Protein AF-A0A968MNQ8-F1 (afdb_monomer_lite)

Foldseek 3Di:
DPQPQLDDPDDDDDDDPVFAEDQLPDCCCPPPHPDQGAHNLLVVLLVVLVVLPHAQDDCDPPRVLASVHPDDDRSDDSNNDGDPVSVVVSCVQPPPPDGRDRPDDPDPDDPPDDDDDPDPPPPPPPPPVVVVVVVVVVVVVVVVVVVD

Secondary structure (DSSP, 8-state):
--TTT-----------TTS-EE-S-SSTT-TTSS--PEEHHHHHHHHHHHHTT-----SSTTGGGSTT-S---TT--GGGS--HHHHHHHHHHS-TTSPPPP-PPP----SSS----------TTSSHHHHHHHHHHHHHHHHHHS--

pLDDT: mean 78.47, std 16.82, range [42.12, 98.0]

Radius of gyration: 27.6 Å; chains: 1; bounding box: 66×57×66 Å

Structure (mmCIF, N/CA/C/O backbone):
data_AF-A0A968MNQ8-F1
#
_entry.id   AF-A0A968MNQ8-F1
#
loop_
_atom_site.group_PDB
_atom_site.id
_atom_site.type_symbol
_atom_site.label_atom_id
_atom_site.label_alt_id
_atom_site.label_comp_id
_atom_site.label_asym_id
_atom_site.label_entity_id
_atom_site.label_seq_id
_atom_site.pdbx_PDB_ins_code
_atom_site.Cartn_x
_atom_site.Cartn_y
_atom_site.Cartn_z
_atom_site.occupancy
_atom_site.B_iso_or_equiv
_atom_site.auth_seq_id
_atom_site.auth_comp_id
_atom_site.auth_asym_id
_atom_site.auth_atom_id
_atom_site.pdbx_PDB_model_num
ATOM 1 N N . MET A 1 1 ? -16.666 -8.338 8.287 1.00 71.88 1 MET A N 1
ATOM 2 C CA . MET A 1 1 ? -16.373 -7.967 9.684 1.00 71.88 1 MET A CA 1
ATOM 3 C C . MET A 1 1 ? -17.625 -8.160 10.519 1.00 71.88 1 MET A C 1
ATOM 5 O O . MET A 1 1 ? -18.678 -7.646 10.142 1.00 71.88 1 MET A O 1
ATOM 9 N N . ASP A 1 2 ? -17.529 -8.934 11.596 1.00 74.94 2 ASP A N 1
ATOM 10 C CA . ASP A 1 2 ? -18.585 -9.023 12.601 1.00 74.94 2 ASP A CA 1
ATOM 11 C C . ASP A 1 2 ? -18.737 -7.660 13.291 1.00 74.94 2 ASP A C 1
ATOM 13 O O . ASP A 1 2 ? -17.761 -7.039 13.714 1.00 74.94 2 ASP A O 1
ATOM 17 N N . ARG A 1 3 ? -19.971 -7.160 13.361 1.00 72.88 3 ARG A N 1
ATOM 18 C CA . ARG A 1 3 ? -20.254 -5.803 13.851 1.00 72.88 3 ARG A CA 1
ATOM 19 C C . ARG A 1 3 ? -20.216 -5.675 15.371 1.00 72.88 3 ARG A C 1
ATOM 21 O O . ARG A 1 3 ? -20.227 -4.553 15.856 1.00 72.88 3 ARG A O 1
ATOM 28 N N . ASN A 1 4 ? -20.213 -6.781 16.104 1.00 74.69 4 ASN A N 1
ATOM 29 C CA . ASN A 1 4 ? -20.210 -6.806 17.561 1.00 74.69 4 ASN A CA 1
ATOM 30 C C . ASN A 1 4 ? -18.808 -7.084 18.109 1.00 74.69 4 ASN A C 1
ATOM 32 O O . ASN A 1 4 ? -18.442 -6.528 19.140 1.00 74.69 4 ASN A O 1
ATOM 36 N N . THR A 1 5 ? -18.029 -7.927 17.427 1.00 76.19 5 THR A N 1
ATOM 37 C CA . THR A 1 5 ? -16.689 -8.346 17.870 1.00 76.19 5 THR A CA 1
ATOM 38 C C . THR A 1 5 ? -15.558 -7.668 17.105 1.00 76.19 5 THR A C 1
ATOM 40 O O . THR A 1 5 ? -14.429 -7.648 17.582 1.00 76.19 5 THR A O 1
ATOM 43 N N . GLY A 1 6 ? -15.836 -7.118 15.920 1.00 76.56 6 GLY A N 1
ATOM 44 C CA . GLY A 1 6 ? -14.807 -6.598 15.024 1.00 76.56 6 GLY A CA 1
ATOM 45 C C . GLY A 1 6 ? -13.992 -7.683 14.310 1.00 76.56 6 GLY A C 1
ATOM 46 O O . GLY A 1 6 ? -13.010 -7.369 13.644 1.00 76.56 6 GLY A O 1
ATOM 47 N N . GLU A 1 7 ? -14.397 -8.951 14.405 1.00 81.12 7 GLU A N 1
ATOM 48 C CA . GLU A 1 7 ? -13.687 -10.071 13.788 1.00 81.12 7 GLU A CA 1
ATOM 49 C C . GLU A 1 7 ? -13.802 -10.052 12.252 1.00 81.12 7 GLU A C 1
ATOM 51 O O . GLU A 1 7 ? -14.891 -9.902 11.681 1.00 81.12 7 GLU A O 1
ATOM 56 N N . MET A 1 8 ? -12.676 -10.232 11.556 1.00 79.75 8 MET A N 1
ATOM 57 C CA . MET A 1 8 ? -12.631 -10.433 10.105 1.00 79.75 8 MET A CA 1
ATOM 58 C C . MET A 1 8 ? -12.522 -11.927 9.786 1.00 79.75 8 MET A C 1
ATOM 60 O O . MET A 1 8 ? -11.459 -12.518 9.919 1.00 79.75 8 MET A O 1
ATOM 64 N N . LEU A 1 9 ? -13.629 -12.527 9.340 1.00 85.69 9 LEU A N 1
ATOM 65 C CA . LEU A 1 9 ? -13.695 -13.957 8.995 1.00 85.69 9 LEU A CA 1
ATOM 66 C C . LEU A 1 9 ? -12.996 -14.302 7.668 1.00 85.69 9 LEU A C 1
ATOM 68 O O . LEU A 1 9 ? -12.665 -15.460 7.429 1.00 85.69 9 LEU A O 1
ATOM 72 N N . GLY A 1 10 ? -12.805 -13.314 6.795 1.00 87.69 10 GLY A N 1
ATOM 73 C CA . GLY A 1 10 ? -12.166 -13.478 5.494 1.00 87.69 10 GLY A CA 1
ATOM 74 C C . GLY A 1 10 ? -12.294 -12.226 4.629 1.00 87.69 10 GLY A C 1
ATOM 75 O O . GLY A 1 10 ? -13.188 -11.402 4.844 1.00 87.69 10 GLY A O 1
ATOM 76 N N . ALA A 1 11 ? -11.387 -12.109 3.665 1.00 89.94 11 ALA A N 1
ATOM 77 C CA . ALA A 1 11 ? -11.392 -11.118 2.600 1.00 89.94 11 ALA A CA 1
ATOM 78 C C . ALA A 1 11 ? -10.732 -11.735 1.360 1.00 89.94 11 ALA A C 1
ATOM 80 O O . ALA A 1 11 ? -9.791 -12.520 1.489 1.00 89.94 11 ALA A O 1
ATOM 81 N N . ASP A 1 12 ? -11.225 -11.371 0.180 1.00 93.88 12 ASP A N 1
ATOM 82 C CA . ASP A 1 12 ? -10.674 -11.823 -1.094 1.00 93.88 12 ASP A CA 1
ATOM 83 C C . ASP A 1 12 ? -9.844 -10.700 -1.721 1.00 93.88 12 ASP A C 1
ATOM 85 O O . ASP A 1 12 ? -10.259 -9.541 -1.721 1.00 93.88 12 ASP A O 1
ATOM 89 N N . ILE A 1 13 ? -8.695 -11.054 -2.300 1.00 94.38 13 ILE A N 1
ATOM 90 C CA . ILE A 1 13 ? -7.885 -10.153 -3.127 1.00 94.38 13 ILE A CA 1
ATOM 91 C C . ILE A 1 13 ? -7.881 -10.707 -4.549 1.00 94.38 13 ILE A C 1
ATOM 93 O O . ILE A 1 13 ? -7.506 -11.858 -4.780 1.00 94.38 13 ILE A O 1
ATOM 97 N N . LEU A 1 14 ? -8.307 -9.883 -5.506 1.00 93.88 14 LEU A N 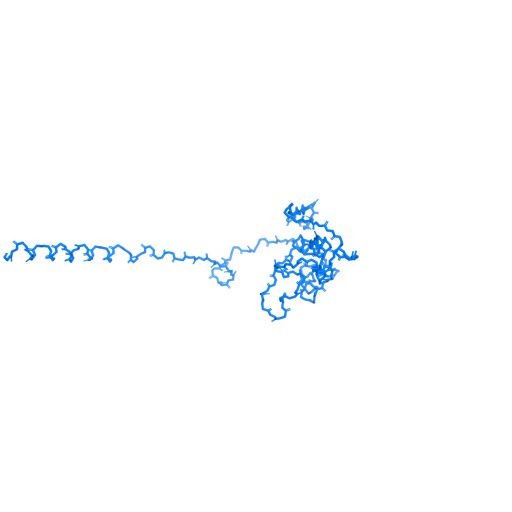1
ATOM 98 C CA . LEU A 1 14 ? -8.369 -10.241 -6.920 1.00 93.88 14 LEU A CA 1
ATOM 99 C C . LEU A 1 14 ? -7.294 -9.485 -7.694 1.00 93.88 14 LEU A C 1
ATOM 101 O O . LEU A 1 14 ? -7.308 -8.260 -7.770 1.00 93.88 14 LEU A O 1
ATOM 105 N N . LEU A 1 15 ? -6.387 -10.232 -8.318 1.00 92.31 15 LEU A N 1
ATOM 106 C CA . LEU A 1 15 ? -5.380 -9.676 -9.213 1.00 92.31 15 LEU A CA 1
ATOM 107 C C . LEU A 1 15 ? -5.915 -9.653 -10.643 1.00 92.31 15 LEU A C 1
ATOM 109 O O . LEU A 1 15 ? -6.359 -10.670 -11.173 1.00 92.31 15 LEU A O 1
ATOM 113 N N . HIS A 1 16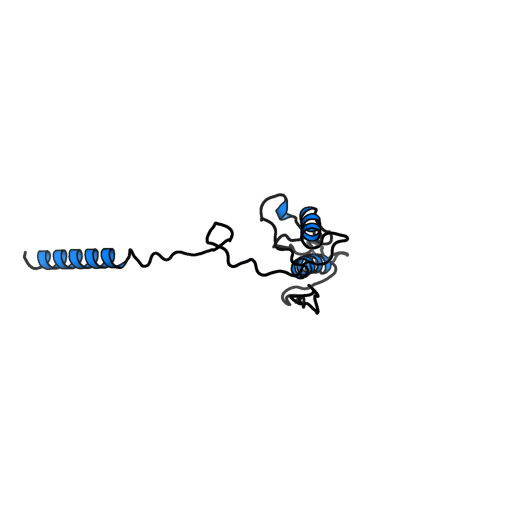 ? -5.857 -8.485 -11.273 1.00 90.38 16 HIS A N 1
ATOM 114 C CA . HIS A 1 16 ? -6.448 -8.271 -12.588 1.00 90.38 16 HIS A CA 1
ATOM 115 C C . HIS A 1 16 ? -5.634 -8.942 -13.710 1.00 90.38 16 HIS A C 1
ATOM 117 O O . HIS A 1 16 ? -4.463 -8.618 -13.919 1.00 90.38 16 HIS A O 1
ATOM 123 N N . GLU A 1 17 ? -6.264 -9.806 -14.513 1.00 90.62 17 GLU A N 1
ATOM 124 C CA . GLU A 1 17 ? -5.591 -10.690 -15.479 1.00 90.62 17 GLU A CA 1
ATOM 125 C C . GLU A 1 17 ? -4.912 -9.971 -16.656 1.00 90.62 17 GLU A C 1
ATOM 127 O O . GLU A 1 17 ? -4.111 -10.560 -17.381 1.00 90.62 17 GLU A O 1
ATOM 132 N N . ARG A 1 18 ? -5.184 -8.674 -16.848 1.00 89.56 18 ARG A N 1
ATOM 133 C CA . ARG A 1 18 ? -4.488 -7.841 -17.852 1.00 89.56 18 ARG A CA 1
ATOM 134 C C . ARG A 1 18 ? -3.007 -7.623 -17.526 1.00 89.56 18 ARG A C 1
ATOM 136 O O . ARG A 1 18 ? -2.266 -7.144 -18.386 1.00 89.56 18 ARG A O 1
ATOM 143 N N . PHE A 1 19 ? -2.580 -7.889 -16.296 1.00 87.69 19 PHE A N 1
ATOM 144 C CA . PHE A 1 19 ? -1.203 -7.682 -15.867 1.00 87.69 19 PHE A CA 1
ATOM 145 C C . PHE A 1 19 ? -0.494 -9.015 -15.639 1.00 87.69 19 PHE A C 1
ATOM 147 O O . PHE A 1 19 ? -1.049 -9.960 -15.089 1.00 87.69 19 PHE A O 1
ATOM 154 N N . THR A 1 20 ? 0.772 -9.070 -16.043 1.00 89.25 20 THR A N 1
ATOM 155 C CA . THR A 1 20 ? 1.685 -10.132 -15.625 1.00 89.25 20 THR A CA 1
ATOM 156 C C . THR A 1 20 ? 2.304 -9.714 -14.300 1.00 89.25 20 THR A C 1
ATOM 158 O O . THR A 1 20 ? 3.040 -8.725 -14.263 1.00 89.25 20 THR A O 1
ATOM 161 N N . PHE A 1 21 ? 2.002 -10.456 -13.237 1.00 90.25 21 PHE A N 1
ATOM 162 C CA . PHE A 1 21 ? 2.561 -10.234 -11.908 1.00 90.25 21 PHE A CA 1
ATOM 163 C C . PHE A 1 21 ? 3.776 -11.122 -11.698 1.00 90.25 21 PHE A C 1
ATOM 165 O O . PHE A 1 21 ? 3.685 -12.341 -11.830 1.00 90.25 21 PHE A O 1
ATOM 172 N N . LEU A 1 22 ? 4.907 -10.506 -11.380 1.00 89.94 22 LEU A N 1
ATOM 173 C CA . LEU A 1 22 ? 6.152 -11.188 -11.043 1.00 89.94 22 LEU A CA 1
ATOM 174 C C . LEU A 1 22 ? 6.837 -10.417 -9.921 1.00 89.94 22 LEU A C 1
ATOM 176 O O . LEU A 1 22 ? 6.478 -9.279 -9.626 1.00 89.94 22 LEU A O 1
ATOM 180 N N . ASP A 1 23 ? 7.840 -11.035 -9.314 1.00 88.69 23 ASP A N 1
ATOM 181 C CA . ASP A 1 23 ? 8.811 -10.284 -8.536 1.00 88.69 23 ASP A CA 1
ATOM 182 C C . ASP A 1 23 ? 9.641 -9.425 -9.507 1.00 88.69 23 ASP A C 1
ATOM 184 O O . ASP A 1 23 ? 10.342 -9.953 -10.372 1.00 88.69 23 ASP A O 1
ATOM 188 N N . ALA A 1 24 ? 9.508 -8.101 -9.426 1.00 75.69 24 ALA A N 1
ATOM 189 C CA . ALA A 1 24 ? 10.142 -7.163 -10.351 1.00 75.69 24 ALA A CA 1
ATOM 190 C C . ALA A 1 24 ? 11.663 -7.002 -10.138 1.00 75.69 24 ALA A C 1
ATOM 192 O O . ALA A 1 24 ? 12.299 -6.220 -10.848 1.00 75.69 24 ALA A O 1
ATOM 193 N N . VAL A 1 25 ? 12.280 -7.750 -9.214 1.00 67.50 25 VAL A N 1
ATOM 194 C CA . VAL A 1 25 ? 13.746 -7.855 -9.122 1.00 67.50 25 VAL A CA 1
ATOM 195 C C . VAL A 1 25 ? 14.296 -8.960 -10.035 1.00 67.50 25 VAL A C 1
ATOM 197 O O . VAL A 1 25 ? 13.725 -10.036 -10.156 1.00 67.50 25 VAL A O 1
ATOM 200 N N . GLY A 1 26 ? 15.445 -8.708 -10.681 1.00 62.31 26 GLY A N 1
ATOM 201 C CA . GLY A 1 26 ? 16.187 -9.744 -11.425 1.00 62.31 26 GLY A CA 1
ATOM 202 C C . GLY A 1 26 ? 16.192 -9.635 -12.957 1.00 62.31 26 GLY A C 1
ATOM 203 O O . GLY A 1 26 ? 16.029 -10.636 -13.646 1.00 62.31 26 GLY A O 1
ATOM 204 N N . GLY A 1 27 ? 16.402 -8.440 -13.524 1.00 64.44 27 GLY A N 1
ATOM 205 C CA . GLY A 1 27 ? 16.649 -8.260 -14.970 1.00 64.44 27 GLY A CA 1
ATOM 206 C C . GLY A 1 27 ? 15.410 -8.348 -15.872 1.00 64.44 27 GLY A C 1
ATOM 207 O O . GLY A 1 27 ? 15.475 -7.978 -17.040 1.00 64.44 27 GLY A O 1
ATOM 208 N N . LEU A 1 28 ? 14.259 -8.743 -15.323 1.00 71.88 28 LEU A N 1
ATOM 209 C CA . LEU A 1 28 ? 12.955 -8.692 -15.997 1.00 71.88 28 LEU A CA 1
ATOM 210 C C . LEU A 1 28 ? 12.418 -7.265 -16.160 1.00 71.88 28 LEU A C 1
ATOM 212 O O . LEU A 1 28 ? 11.476 -7.050 -16.908 1.00 71.88 28 LEU A O 1
ATOM 216 N N . CYS A 1 29 ? 13.027 -6.302 -15.473 1.00 75.06 29 CYS A N 1
ATOM 217 C CA . CYS A 1 29 ? 12.704 -4.881 -15.537 1.00 75.06 29 CYS A CA 1
ATOM 218 C C . CYS A 1 29 ? 13.753 -4.074 -16.314 1.00 75.06 29 CYS A C 1
ATOM 220 O O . CYS A 1 29 ? 14.002 -2.908 -16.013 1.00 75.06 29 CYS A O 1
ATOM 222 N N . ASP A 1 30 ? 14.373 -4.698 -17.319 1.00 67.62 30 ASP A N 1
ATOM 223 C CA . ASP A 1 30 ? 15.230 -4.015 -18.287 1.00 67.62 30 ASP A CA 1
ATOM 224 C C . ASP A 1 30 ? 14.373 -3.094 -19.183 1.00 67.62 30 ASP A C 1
ATOM 226 O O . ASP A 1 30 ? 13.414 -3.574 -19.800 1.00 67.62 30 ASP A O 1
ATOM 230 N N . PRO A 1 31 ? 14.695 -1.791 -19.315 1.00 61.50 31 PRO A N 1
ATOM 231 C CA . PRO A 1 31 ? 14.046 -0.908 -20.287 1.00 61.50 31 PRO A CA 1
ATOM 232 C C . PRO A 1 31 ? 14.129 -1.408 -21.743 1.00 61.50 31 PRO A C 1
ATOM 234 O O . PRO A 1 31 ? 13.331 -0.967 -22.568 1.00 61.50 31 PRO A O 1
ATOM 237 N N . ASN A 1 32 ? 15.046 -2.332 -22.053 1.00 63.19 32 ASN A N 1
ATOM 238 C CA . ASN A 1 32 ? 15.208 -2.980 -23.360 1.00 63.19 32 ASN A CA 1
ATOM 239 C C . ASN A 1 32 ? 14.673 -4.430 -23.407 1.00 63.19 32 ASN A C 1
ATOM 241 O O . ASN A 1 32 ? 14.754 -5.084 -24.450 1.00 63.19 32 ASN A O 1
ATOM 245 N N . GLY A 1 33 ? 14.143 -4.946 -22.293 1.00 59.09 33 GLY A N 1
ATOM 246 C CA . GLY A 1 33 ? 13.635 -6.311 -22.154 1.00 59.09 33 GLY A CA 1
ATOM 247 C C . GLY A 1 33 ? 12.203 -6.499 -22.669 1.00 59.09 33 GLY A C 1
ATOM 248 O O . GLY A 1 33 ? 11.436 -5.555 -22.845 1.00 59.09 33 GLY A O 1
ATOM 249 N N . GLN A 1 34 ? 11.816 -7.759 -22.893 1.00 56.94 34 GLN A N 1
ATOM 250 C CA . GLN A 1 34 ? 10.543 -8.164 -23.520 1.00 56.94 34 GLN A CA 1
ATOM 251 C C . GLN A 1 34 ? 9.313 -8.102 -22.586 1.00 56.94 34 GLN A C 1
ATOM 253 O O . GLN A 1 34 ? 8.256 -8.645 -22.903 1.00 56.94 34 GLN A O 1
ATOM 258 N N . GLY A 1 35 ? 9.405 -7.432 -21.437 1.00 60.69 35 GLY A N 1
ATOM 259 C CA . GLY A 1 35 ? 8.269 -7.253 -20.543 1.00 60.69 35 GLY A CA 1
ATOM 260 C C . GLY A 1 35 ? 8.580 -6.249 -19.451 1.00 60.69 35 GLY A C 1
ATOM 261 O O . GLY A 1 35 ? 9.680 -6.217 -18.929 1.00 60.69 35 GLY A O 1
ATOM 262 N N . ARG A 1 36 ? 7.602 -5.420 -19.098 1.00 76.19 36 ARG A N 1
ATOM 263 C CA . ARG A 1 36 ? 7.642 -4.622 -17.871 1.00 76.19 36 ARG A CA 1
ATOM 264 C C . ARG A 1 36 ? 6.535 -5.173 -16.966 1.00 76.19 36 ARG A C 1
ATOM 266 O O . ARG A 1 36 ? 5.390 -4.714 -17.104 1.00 76.19 36 ARG A O 1
ATOM 273 N N . PRO A 1 37 ? 6.804 -6.232 -16.177 1.00 87.25 37 PRO A N 1
ATOM 274 C CA . PRO A 1 37 ? 5.794 -6.826 -15.310 1.00 87.25 37 PRO A CA 1
ATOM 275 C C . PRO A 1 37 ? 5.302 -5.813 -14.273 1.00 87.25 37 PRO A C 1
ATOM 277 O O . PRO A 1 37 ? 5.943 -4.791 -14.008 1.00 87.25 37 PRO A O 1
ATOM 280 N N . THR A 1 38 ? 4.135 -6.094 -13.708 1.00 91.56 38 THR A N 1
ATOM 281 C CA . THR A 1 38 ? 3.694 -5.434 -12.483 1.00 91.56 38 THR A CA 1
ATOM 282 C C . THR A 1 38 ? 4.332 -6.167 -11.314 1.00 91.56 38 THR A C 1
ATOM 284 O O . THR A 1 38 ? 4.333 -7.400 -11.285 1.00 91.56 38 THR A O 1
ATOM 287 N N . ASP A 1 39 ? 4.887 -5.420 -10.366 1.00 93.31 39 ASP A N 1
ATOM 288 C CA . ASP A 1 39 ? 5.481 -6.031 -9.191 1.00 93.31 39 ASP A CA 1
ATOM 289 C C . ASP A 1 39 ? 4.394 -6.599 -8.271 1.00 93.31 39 ASP A C 1
ATOM 291 O O . ASP A 1 39 ? 3.481 -5.883 -7.839 1.00 93.31 39 ASP A O 1
ATOM 295 N N . LEU A 1 40 ? 4.478 -7.902 -7.994 1.00 93.56 40 LEU A N 1
ATOM 296 C CA . LEU A 1 40 ? 3.484 -8.597 -7.181 1.00 93.56 40 LEU A CA 1
ATOM 297 C C . LEU A 1 40 ? 3.482 -8.070 -5.746 1.00 93.56 40 LEU A C 1
ATOM 299 O O . LEU A 1 40 ? 2.411 -7.812 -5.208 1.00 93.56 40 LEU A O 1
ATOM 303 N N . GLN A 1 41 ? 4.658 -7.891 -5.137 1.00 95.44 41 GLN A N 1
ATOM 304 C CA . GLN A 1 41 ? 4.747 -7.428 -3.753 1.00 95.44 41 GLN A CA 1
ATOM 305 C C . GLN A 1 41 ? 4.231 -5.991 -3.623 1.00 95.44 41 GLN A C 1
ATOM 307 O O . GLN A 1 41 ? 3.385 -5.743 -2.777 1.00 95.44 41 GLN A O 1
ATOM 312 N N . ASN A 1 42 ? 4.654 -5.079 -4.500 1.00 95.62 42 ASN A N 1
ATOM 313 C CA . ASN A 1 42 ? 4.168 -3.698 -4.560 1.00 95.62 42 ASN A CA 1
ATOM 314 C C . ASN A 1 42 ? 2.634 -3.627 -4.655 1.00 95.62 42 ASN A C 1
ATOM 316 O O . ASN A 1 42 ? 2.001 -2.867 -3.930 1.00 95.62 42 ASN A O 1
ATOM 320 N N . THR A 1 43 ? 2.028 -4.438 -5.533 1.00 95.81 43 THR A N 1
ATOM 321 C CA . THR A 1 43 ? 0.561 -4.484 -5.676 1.00 95.81 43 THR A CA 1
ATOM 322 C C . THR A 1 43 ? -0.091 -5.070 -4.429 1.00 95.81 43 THR A C 1
ATOM 324 O O . THR A 1 43 ? -1.026 -4.493 -3.892 1.00 95.81 43 THR A O 1
ATOM 327 N N . MET A 1 44 ? 0.412 -6.202 -3.935 1.00 97.00 44 MET A N 1
ATOM 328 C CA . MET A 1 44 ? -0.174 -6.869 -2.775 1.00 97.00 44 MET A CA 1
ATOM 329 C C . MET A 1 44 ? -0.109 -6.010 -1.514 1.00 97.00 44 MET A C 1
ATOM 331 O O . MET A 1 44 ? -1.067 -6.031 -0.753 1.00 97.00 44 MET A O 1
ATOM 335 N N . THR A 1 45 ? 0.959 -5.240 -1.288 1.00 97.81 45 THR A N 1
ATOM 336 C CA . THR A 1 45 ? 1.025 -4.328 -0.137 1.00 97.81 45 THR A CA 1
ATOM 337 C C . THR A 1 45 ? -0.089 -3.278 -0.202 1.00 97.81 45 THR A C 1
ATOM 339 O O . THR A 1 45 ? -0.768 -3.059 0.798 1.00 97.81 45 THR A O 1
ATOM 342 N N . HIS A 1 46 ? -0.339 -2.700 -1.382 1.00 97.50 46 HIS A N 1
ATOM 343 C CA . HIS A 1 46 ? -1.431 -1.748 -1.606 1.00 97.50 46 HIS A CA 1
ATOM 344 C C . HIS A 1 46 ? -2.814 -2.377 -1.360 1.00 97.50 46 HIS A C 1
ATOM 346 O O . HIS A 1 46 ? -3.622 -1.853 -0.594 1.00 97.50 46 HIS A O 1
ATOM 352 N N . GLU A 1 47 ? -3.079 -3.548 -1.948 1.00 97.19 47 GLU A N 1
ATOM 353 C CA . GLU A 1 47 ? -4.373 -4.227 -1.784 1.00 97.19 47 GLU A CA 1
ATOM 354 C C . GLU A 1 47 ? -4.600 -4.716 -0.344 1.00 97.19 47 GLU A C 1
ATOM 356 O O . GLU A 1 47 ? -5.720 -4.676 0.167 1.00 97.19 47 GLU A O 1
ATOM 361 N N . VAL A 1 48 ? -3.538 -5.143 0.350 1.00 97.19 48 VAL A N 1
ATOM 362 C CA . VAL A 1 48 ? -3.601 -5.480 1.779 1.00 97.19 48 VAL A CA 1
ATOM 363 C C . VAL A 1 48 ? -3.915 -4.240 2.612 1.00 97.19 48 VAL A C 1
ATOM 365 O O . VAL A 1 48 ? -4.690 -4.355 3.558 1.00 97.19 48 VAL A O 1
ATOM 368 N N . GLY A 1 49 ? -3.395 -3.065 2.248 1.00 96.62 49 GLY A N 1
ATOM 369 C CA . GLY A 1 49 ? -3.771 -1.794 2.869 1.00 96.62 49 GLY A CA 1
ATOM 370 C C . GLY A 1 49 ? -5.276 -1.525 2.779 1.00 96.62 49 GLY A C 1
ATOM 371 O O . GLY A 1 49 ? -5.919 -1.269 3.799 1.00 96.62 49 GLY A O 1
ATOM 372 N N . HIS A 1 50 ? -5.876 -1.703 1.599 1.00 96.06 50 HIS A N 1
ATOM 373 C CA . HIS A 1 50 ? -7.334 -1.636 1.439 1.00 96.06 50 HIS A CA 1
ATOM 374 C C . HIS A 1 50 ? -8.079 -2.697 2.250 1.00 96.06 50 HIS A C 1
ATOM 376 O O . HIS A 1 50 ? -9.095 -2.398 2.880 1.00 96.06 50 HIS A O 1
ATOM 382 N N . MET A 1 51 ? -7.571 -3.931 2.272 1.00 93.50 51 MET A N 1
ATOM 383 C CA . MET A 1 51 ? -8.158 -5.026 3.047 1.00 93.50 51 MET A CA 1
ATOM 384 C C . MET A 1 51 ? -8.242 -4.689 4.543 1.00 93.50 51 MET A C 1
ATOM 386 O O . MET A 1 51 ? -9.224 -5.047 5.192 1.00 93.50 51 MET A O 1
ATOM 390 N N . VAL A 1 52 ? -7.243 -3.986 5.083 1.00 91.38 52 VAL A N 1
ATOM 391 C CA . VAL A 1 52 ? -7.223 -3.527 6.483 1.00 91.38 52 VAL A CA 1
ATOM 392 C C . VAL A 1 52 ? -7.838 -2.132 6.672 1.00 91.38 52 VAL A C 1
ATOM 394 O O . VAL A 1 52 ? -7.778 -1.570 7.758 1.00 91.38 52 VAL A O 1
ATOM 397 N N . GLY A 1 53 ? -8.490 -1.573 5.651 1.00 90.94 53 GLY A N 1
ATOM 398 C CA . GLY A 1 53 ? -9.305 -0.364 5.778 1.00 90.94 53 GLY A CA 1
ATOM 399 C C . GLY A 1 53 ? -8.578 0.962 5.554 1.00 90.94 53 GLY A C 1
ATOM 400 O O . GLY A 1 53 ? -9.142 2.001 5.898 1.00 90.94 53 GLY A O 1
ATOM 401 N N . LEU A 1 54 ? -7.375 0.955 4.974 1.00 95.75 54 LEU A N 1
ATOM 402 C CA . LEU A 1 54 ? -6.742 2.172 4.462 1.00 95.75 54 LEU A CA 1
ATOM 403 C C . LEU A 1 54 ? -7.349 2.559 3.105 1.00 95.75 54 LEU A C 1
ATOM 405 O O . LEU A 1 54 ? -7.655 1.701 2.274 1.00 95.75 54 LEU A O 1
ATOM 409 N N . ASP A 1 55 ? -7.522 3.858 2.879 1.00 96.44 55 ASP A N 1
ATOM 410 C CA . ASP A 1 55 ? -7.944 4.423 1.593 1.00 96.44 55 ASP A CA 1
ATOM 411 C C . ASP A 1 55 ? -6.760 5.132 0.925 1.00 96.44 55 ASP A C 1
ATOM 413 O O . ASP A 1 55 ? -5.715 5.335 1.545 1.00 96.44 55 ASP A O 1
ATOM 417 N N . HIS A 1 56 ? -6.916 5.512 -0.341 1.00 97.56 56 HIS A N 1
ATOM 418 C CA . HIS A 1 56 ? -5.919 6.327 -1.025 1.00 97.56 56 HIS A CA 1
ATOM 419 C C . HIS A 1 56 ? -5.772 7.693 -0.338 1.00 97.56 56 HIS A C 1
ATOM 421 O O . HIS A 1 56 ? -6.781 8.323 0.003 1.00 97.56 56 HIS A O 1
ATOM 427 N N . PRO A 1 57 ? -4.540 8.201 -0.176 1.00 95.69 57 PRO A N 1
ATOM 428 C CA . PRO A 1 57 ? -4.321 9.552 0.306 1.00 95.69 57 PRO A CA 1
ATOM 429 C C . PRO A 1 57 ? -4.581 10.573 -0.824 1.00 95.69 57 PRO A C 1
ATOM 431 O O . PRO A 1 57 ? -4.868 10.199 -1.970 1.00 95.69 57 PRO A O 1
ATOM 434 N N . PRO A 1 58 ? -4.506 11.887 -0.534 1.00 94.19 58 PRO A N 1
ATOM 435 C CA . PRO A 1 58 ? -4.537 12.923 -1.562 1.00 94.19 58 PRO A CA 1
ATOM 436 C C . PRO A 1 58 ? -3.484 12.704 -2.661 1.00 94.19 58 PRO A C 1
ATOM 438 O O . PRO A 1 58 ? -2.483 12.024 -2.468 1.00 94.19 58 PRO A O 1
ATOM 441 N N . LEU A 1 59 ? -3.714 13.280 -3.843 1.00 92.12 59 LEU A N 1
ATOM 442 C CA . LEU A 1 59 ? -2.833 13.076 -5.003 1.00 92.12 59 LEU A CA 1
ATOM 443 C C . LEU A 1 59 ? -1.622 14.015 -5.031 1.00 92.12 59 LEU A C 1
ATOM 445 O O . LEU A 1 59 ? -0.774 13.891 -5.912 1.00 92.12 59 LEU A O 1
ATOM 449 N N . ASP A 1 60 ? -1.589 15.008 -4.148 1.00 93.44 60 ASP A N 1
ATOM 450 C CA . ASP A 1 60 ? -0.545 16.017 -4.069 1.00 93.44 60 ASP A CA 1
ATOM 451 C C . ASP A 1 60 ? 0.617 15.585 -3.159 1.00 93.44 60 ASP A C 1
ATOM 453 O O . ASP A 1 60 ? 0.413 14.854 -2.188 1.00 93.44 60 ASP A O 1
ATOM 457 N N . PRO A 1 61 ? 1.850 16.049 -3.443 1.00 92.25 61 PRO A N 1
ATOM 458 C CA . PRO A 1 61 ? 2.984 15.803 -2.565 1.00 92.25 61 PRO A CA 1
ATOM 459 C C . PRO A 1 61 ? 2.703 16.246 -1.118 1.00 92.25 61 PRO A C 1
ATOM 461 O O . PRO A 1 61 ? 2.149 17.330 -0.912 1.00 92.25 61 PRO A O 1
ATOM 464 N N . PRO A 1 62 ? 3.135 15.465 -0.111 1.00 90.69 62 PRO A N 1
ATOM 465 C CA . PRO A 1 62 ? 4.061 14.330 -0.223 1.00 90.69 62 PRO A CA 1
ATOM 466 C C . PRO A 1 62 ? 3.396 12.961 -0.479 1.00 90.69 62 PRO A C 1
ATOM 468 O O . PRO A 1 62 ? 4.092 11.952 -0.495 1.00 90.69 62 PRO A O 1
ATOM 471 N N . PHE A 1 63 ? 2.074 12.904 -0.654 1.00 93.94 63 PHE A N 1
ATOM 472 C CA . PHE A 1 63 ? 1.306 11.652 -0.666 1.00 93.94 63 PHE A CA 1
ATOM 473 C C . PHE A 1 63 ? 1.303 10.923 -2.015 1.00 93.94 63 PHE A C 1
ATOM 475 O O . PHE A 1 63 ? 0.878 9.773 -2.110 1.00 93.94 63 PHE A O 1
ATOM 482 N N . ASP A 1 64 ? 1.802 11.563 -3.071 1.00 91.62 64 ASP A N 1
ATOM 483 C CA . ASP A 1 64 ? 1.857 11.003 -4.421 1.00 91.62 64 ASP A CA 1
ATOM 484 C C . ASP A 1 64 ? 2.791 9.784 -4.545 1.00 91.62 64 ASP A C 1
ATOM 486 O O . ASP A 1 64 ? 2.686 9.039 -5.520 1.00 91.62 64 ASP A O 1
ATOM 490 N N . GLN A 1 65 ? 3.664 9.567 -3.554 1.00 91.12 65 GLN A N 1
ATOM 491 C CA . GLN A 1 65 ? 4.566 8.412 -3.442 1.00 91.12 65 GLN A CA 1
ATOM 492 C C . GLN A 1 65 ? 4.176 7.421 -2.330 1.00 91.12 65 GLN A C 1
ATOM 494 O O . GLN A 1 65 ? 4.898 6.454 -2.111 1.00 91.12 65 GLN A O 1
ATOM 499 N N . SER A 1 66 ? 3.045 7.634 -1.649 1.00 97.00 66 SER A N 1
ATOM 500 C CA . SER A 1 66 ? 2.553 6.743 -0.591 1.00 97.00 66 SER A CA 1
ATOM 501 C C . SER A 1 66 ? 2.322 5.311 -1.099 1.00 97.00 66 SER A C 1
ATOM 503 O O . SER A 1 66 ? 1.967 5.087 -2.271 1.00 97.00 66 SER A O 1
ATOM 505 N N . THR A 1 67 ? 2.444 4.322 -0.209 1.00 97.88 67 THR A N 1
ATOM 506 C CA . THR A 1 67 ? 2.087 2.924 -0.510 1.00 97.88 67 THR A CA 1
ATOM 507 C C . THR A 1 67 ? 0.643 2.850 -0.983 1.00 97.88 67 THR A C 1
ATOM 509 O O . THR A 1 67 ? 0.327 2.185 -1.976 1.00 97.88 67 THR A O 1
ATOM 512 N N . MET A 1 68 ? -0.233 3.618 -0.335 1.00 98.00 68 MET A N 1
ATOM 513 C CA . MET A 1 68 ? -1.641 3.705 -0.687 1.00 98.00 68 MET A CA 1
ATOM 514 C C . MET A 1 68 ? -1.935 4.687 -1.826 1.00 98.00 68 MET A C 1
ATOM 516 O O . MET A 1 68 ? -3.097 4.869 -2.166 1.00 98.00 68 MET A O 1
ATOM 520 N N . ALA A 1 69 ? -0.949 5.283 -2.507 1.00 96.94 69 ALA A N 1
ATOM 521 C CA . ALA A 1 69 ? -1.244 6.098 -3.690 1.00 96.94 69 ALA A CA 1
ATOM 522 C C . ALA A 1 69 ? -1.974 5.276 -4.782 1.00 96.94 69 ALA A C 1
ATOM 524 O O . ALA A 1 69 ? -1.636 4.124 -5.054 1.00 96.94 69 ALA A O 1
ATOM 525 N N . PHE A 1 70 ? -2.963 5.873 -5.450 1.00 94.81 70 PHE A N 1
ATOM 526 C CA . PHE A 1 70 ? -3.902 5.154 -6.332 1.00 94.81 70 PHE A CA 1
ATOM 527 C C . PHE A 1 70 ? -3.296 4.506 -7.588 1.00 94.81 70 PHE A C 1
ATOM 529 O O . PHE A 1 70 ? -3.953 3.721 -8.274 1.00 94.81 70 PHE A O 1
ATOM 536 N N . ASN A 1 71 ? -2.089 4.917 -7.971 1.00 90.25 71 ASN A N 1
ATOM 537 C CA . ASN A 1 71 ? -1.437 4.466 -9.191 1.00 90.25 71 ASN A CA 1
ATOM 538 C C . ASN A 1 71 ? -0.195 3.638 -8.867 1.00 90.25 71 ASN A C 1
ATOM 540 O O . ASN A 1 71 ? 0.408 3.795 -7.809 1.00 90.25 71 ASN A O 1
ATOM 544 N N . SER A 1 72 ? 0.177 2.759 -9.798 1.00 89.81 72 SER A N 1
ATOM 545 C CA . SER A 1 72 ? 1.480 2.115 -9.769 1.00 89.81 72 SER A CA 1
ATOM 546 C C . SER A 1 72 ? 2.037 1.900 -11.175 1.00 89.81 72 SER A C 1
ATOM 548 O O . SER A 1 72 ? 1.331 1.491 -12.105 1.00 89.81 72 SER A O 1
ATOM 550 N N . GLY A 1 73 ? 3.314 2.227 -11.341 1.00 88.50 73 GLY A N 1
ATOM 551 C CA . GLY A 1 73 ? 4.068 2.036 -12.566 1.00 88.50 73 GLY A CA 1
ATOM 552 C C . GLY A 1 73 ? 4.488 0.581 -12.777 1.00 88.50 73 GLY A C 1
ATOM 553 O O . GLY A 1 73 ? 4.649 -0.210 -11.852 1.00 88.50 73 GLY A O 1
ATOM 554 N N . ARG A 1 74 ? 4.741 0.209 -14.036 1.00 88.25 74 ARG A N 1
ATOM 555 C CA . ARG A 1 74 ? 5.359 -1.093 -14.326 1.00 88.25 74 ARG A CA 1
ATOM 556 C C . ARG A 1 74 ? 6.783 -1.126 -13.778 1.00 88.25 74 ARG A C 1
ATOM 558 O O . ARG A 1 74 ? 7.535 -0.180 -14.038 1.00 88.25 74 ARG A O 1
ATOM 565 N N . CYS A 1 75 ? 7.157 -2.241 -13.150 1.00 89.25 75 CYS A N 1
ATOM 566 C CA . CYS A 1 75 ? 8.423 -2.420 -12.436 1.00 89.25 75 CYS A CA 1
ATOM 567 C C . CYS A 1 75 ? 8.645 -1.471 -11.249 1.00 89.25 75 CYS A C 1
ATOM 569 O O . CYS A 1 75 ? 9.775 -1.327 -10.791 1.00 89.25 75 CYS A O 1
ATOM 571 N N . GLU A 1 76 ? 7.601 -0.801 -10.766 1.00 91.06 76 GLU A N 1
ATOM 572 C CA . GLU A 1 76 ? 7.689 -0.040 -9.527 1.00 91.06 76 GLU A CA 1
ATOM 573 C C . GLU A 1 76 ? 7.809 -0.992 -8.332 1.00 91.06 76 GLU A C 1
ATOM 575 O O . GLU A 1 76 ? 7.100 -1.994 -8.260 1.00 91.06 76 GLU A O 1
ATOM 580 N N . THR A 1 77 ? 8.711 -0.674 -7.405 1.00 92.94 77 THR A N 1
ATOM 581 C CA . THR A 1 77 ? 8.905 -1.429 -6.159 1.00 92.94 77 THR A CA 1
ATOM 582 C C . THR A 1 77 ? 8.829 -0.547 -4.913 1.00 92.94 77 THR A C 1
ATOM 584 O O . THR A 1 77 ? 9.103 -1.037 -3.820 1.00 92.94 77 THR A O 1
ATOM 587 N N . SER A 1 78 ? 8.515 0.746 -5.054 1.00 93.12 78 SER A N 1
ATOM 588 C CA . SER A 1 78 ? 8.457 1.708 -3.941 1.00 93.12 78 SER A CA 1
ATOM 589 C C . SER A 1 78 ? 7.426 1.306 -2.892 1.00 93.12 78 SER A C 1
ATOM 591 O O . SER A 1 78 ? 7.686 1.447 -1.707 1.00 93.12 78 SER A O 1
ATOM 593 N N . LYS A 1 79 ? 6.315 0.687 -3.300 1.00 96.38 79 LYS A N 1
ATOM 594 C CA . LYS A 1 79 ? 5.204 0.322 -2.406 1.00 96.38 79 LYS A CA 1
ATOM 595 C C . LYS A 1 79 ? 5.392 -1.031 -1.724 1.00 96.38 79 LYS A C 1
ATOM 597 O O . LYS A 1 79 ? 4.443 -1.633 -1.238 1.00 96.38 79 LYS A O 1
ATOM 602 N N . ARG A 1 80 ? 6.606 -1.592 -1.739 1.00 95.75 80 ARG A N 1
ATOM 603 C CA . ARG A 1 80 ? 6.909 -2.830 -0.995 1.00 95.75 80 ARG A CA 1
ATOM 604 C C . ARG A 1 80 ? 7.029 -2.591 0.507 1.00 95.75 80 ARG A C 1
ATOM 606 O O . ARG A 1 80 ? 6.873 -3.538 1.275 1.00 95.75 80 ARG A O 1
ATOM 613 N N . THR A 1 81 ? 7.339 -1.362 0.893 1.00 96.75 81 THR A N 1
ATOM 614 C CA . THR A 1 81 ? 7.416 -0.878 2.271 1.00 96.75 81 THR A CA 1
ATOM 615 C C . THR A 1 81 ? 6.291 0.111 2.520 1.00 96.75 81 THR A C 1
ATOM 617 O O . THR A 1 81 ? 5.738 0.634 1.560 1.00 96.75 81 THR A O 1
ATOM 620 N N . LEU A 1 82 ? 5.963 0.333 3.792 1.00 96.88 82 LEU A N 1
ATOM 621 C CA . LEU A 1 82 ? 4.997 1.349 4.195 1.00 96.88 82 LEU A CA 1
ATOM 622 C C . LEU A 1 82 ? 5.656 2.729 4.194 1.00 96.88 82 LEU A C 1
ATOM 624 O O . LEU A 1 82 ? 6.830 2.842 4.554 1.00 96.88 82 LEU A O 1
ATOM 628 N N . GLU A 1 83 ? 4.896 3.754 3.822 1.00 97.25 83 GLU A N 1
ATOM 629 C CA . GLU A 1 83 ? 5.267 5.146 4.050 1.00 97.25 83 GLU A CA 1
ATOM 630 C C . GLU A 1 83 ? 4.660 5.635 5.371 1.00 97.25 83 GLU A C 1
ATOM 632 O O . GLU A 1 83 ? 3.776 5.001 5.955 1.00 97.25 83 GLU A O 1
ATOM 637 N N . ALA A 1 84 ? 5.160 6.763 5.879 1.00 96.38 84 ALA A N 1
ATOM 638 C CA . ALA A 1 84 ? 4.795 7.253 7.210 1.00 96.38 84 ALA A CA 1
ATOM 639 C C . ALA A 1 84 ? 3.281 7.497 7.377 1.00 96.38 84 ALA A C 1
ATOM 641 O O . ALA A 1 84 ? 2.731 7.224 8.440 1.00 96.38 84 ALA A O 1
ATOM 642 N N . ASP A 1 85 ? 2.591 7.967 6.333 1.00 96.75 85 ASP A N 1
ATOM 643 C CA . ASP A 1 85 ? 1.139 8.167 6.355 1.00 96.75 85 ASP A CA 1
ATOM 644 C C . ASP A 1 85 ? 0.358 6.845 6.429 1.00 96.75 85 ASP A C 1
ATOM 646 O O . ASP A 1 85 ? -0.689 6.786 7.078 1.00 96.75 85 ASP A O 1
ATOM 650 N N . ASP A 1 86 ? 0.886 5.775 5.831 1.00 97.75 86 ASP A N 1
ATOM 651 C CA . ASP A 1 86 ? 0.294 4.437 5.890 1.00 97.75 86 ASP A CA 1
ATOM 652 C C . ASP A 1 86 ? 0.459 3.817 7.289 1.00 97.75 86 ASP A C 1
ATOM 654 O O . ASP A 1 86 ? -0.475 3.209 7.826 1.00 97.75 86 ASP A O 1
ATOM 658 N N . GLU A 1 87 ? 1.634 4.000 7.907 1.00 96.94 87 GLU A N 1
ATOM 659 C CA . GLU A 1 87 ? 1.912 3.586 9.290 1.00 96.94 87 GLU A CA 1
ATOM 660 C C . GLU A 1 87 ? 1.029 4.341 10.298 1.00 96.94 87 GLU A C 1
ATOM 662 O O . GLU A 1 87 ? 0.425 3.734 11.193 1.00 96.94 87 GLU A O 1
ATOM 667 N N . ASP A 1 88 ? 0.891 5.657 10.132 1.00 95.69 88 ASP A N 1
ATOM 668 C CA . ASP A 1 88 ? 0.014 6.485 10.961 1.00 95.69 88 ASP A CA 1
ATOM 669 C C . ASP A 1 88 ? -1.460 6.094 10.775 1.00 95.69 88 ASP A C 1
ATOM 671 O O . ASP A 1 88 ? -2.222 5.997 11.746 1.00 95.69 88 ASP A O 1
ATOM 675 N N . GLY A 1 89 ? -1.865 5.813 9.534 1.00 94.06 89 GLY A N 1
ATOM 676 C CA . GLY A 1 89 ? -3.202 5.345 9.191 1.00 94.06 89 GLY A CA 1
ATOM 677 C C . GLY A 1 89 ? -3.542 4.028 9.883 1.00 94.06 89 GLY A C 1
ATOM 678 O O . GLY A 1 89 ? -4.574 3.931 10.557 1.00 94.06 89 GLY A O 1
ATOM 679 N N . ILE A 1 90 ? -2.658 3.028 9.796 1.00 93.12 90 ILE A N 1
ATOM 680 C CA . ILE A 1 90 ? -2.917 1.727 10.421 1.00 93.12 90 ILE A CA 1
ATOM 681 C C . ILE A 1 90 ? -2.921 1.826 11.947 1.00 93.12 90 ILE A C 1
ATOM 683 O O . ILE A 1 90 ? -3.776 1.217 12.588 1.00 93.12 90 ILE A O 1
ATOM 687 N N . CYS A 1 91 ? -2.047 2.646 12.539 1.00 93.06 91 CYS A N 1
ATOM 688 C CA . CYS A 1 91 ? -2.037 2.885 13.983 1.00 93.06 91 CYS A CA 1
ATOM 689 C C . CYS A 1 91 ? -3.283 3.642 14.461 1.00 93.06 91 CYS A C 1
ATOM 691 O O . CYS A 1 91 ? -3.723 3.453 15.597 1.00 93.06 91 CYS A O 1
ATOM 693 N N . THR A 1 92 ? -3.875 4.472 13.600 1.00 90.38 92 THR A N 1
ATOM 694 C CA . THR A 1 92 ? -5.131 5.175 13.882 1.00 90.38 92 THR A CA 1
ATOM 695 C C . THR A 1 92 ? -6.321 4.212 13.879 1.00 90.38 92 THR A C 1
ATOM 697 O O . THR A 1 92 ? -7.180 4.300 14.758 1.00 90.38 92 THR A O 1
ATOM 700 N N . VAL A 1 93 ? -6.378 3.276 12.924 1.00 87.31 93 VAL A N 1
ATOM 701 C CA . VAL A 1 93 ? -7.468 2.285 12.829 1.00 87.31 93 VAL A CA 1
ATOM 702 C C . VAL A 1 93 ? -7.310 1.170 13.871 1.00 87.31 93 VAL A C 1
ATOM 704 O O . VAL A 1 93 ? -8.289 0.767 14.504 1.00 87.31 93 VAL A O 1
ATOM 707 N N . TYR A 1 94 ? -6.081 0.696 14.083 1.00 87.88 94 TYR A N 1
ATOM 708 C CA . TYR A 1 94 ? -5.736 -0.410 14.980 1.00 87.88 94 TYR A CA 1
ATOM 709 C C . TYR A 1 94 ? -4.647 -0.001 15.984 1.00 87.88 94 TYR A C 1
ATOM 711 O O . TYR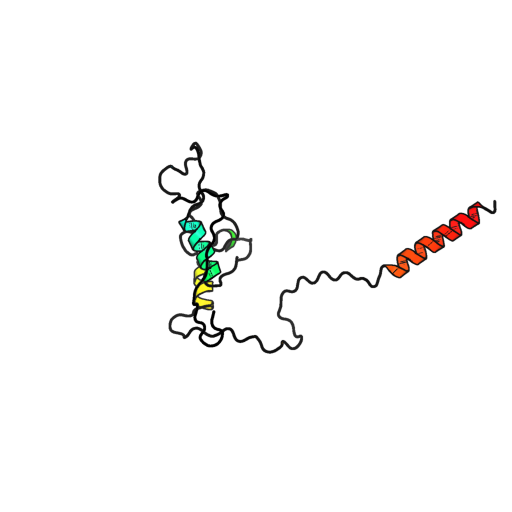 A 1 94 ? -3.493 -0.429 15.878 1.00 87.88 94 TYR A O 1
ATOM 719 N N . PRO A 1 95 ? -4.990 0.810 16.996 1.00 88.00 95 PRO A N 1
ATOM 720 C CA . PRO A 1 95 ? -4.031 1.227 18.007 1.00 88.00 95 PRO A CA 1
ATOM 721 C C . PRO A 1 95 ? -3.484 0.030 18.794 1.00 88.00 95 PRO A C 1
ATOM 723 O O . PRO A 1 95 ? -4.224 -0.813 19.310 1.00 88.00 95 PRO A O 1
ATOM 726 N N . SER A 1 96 ? -2.157 -0.025 18.911 1.00 88.12 96 SER A N 1
ATOM 727 C CA . SER A 1 96 ? -1.450 -1.115 19.586 1.00 88.12 96 SER A CA 1
ATOM 728 C C . SER A 1 96 ? -1.869 -1.251 21.051 1.00 88.12 96 SER A C 1
ATOM 730 O O . SER A 1 96 ? -1.910 -0.276 21.799 1.00 88.12 96 SER A O 1
ATOM 732 N N . GLY A 1 97 ? -2.146 -2.484 21.480 1.00 85.44 97 GLY A N 1
ATOM 7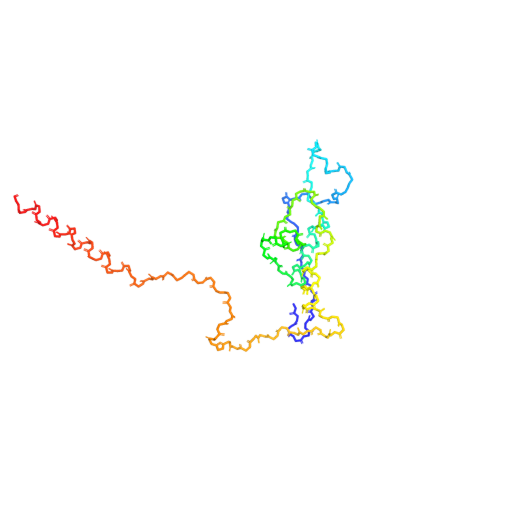33 C CA . GLY A 1 97 ? -2.514 -2.794 22.865 1.00 85.44 97 GLY A CA 1
ATOM 734 C C . GLY A 1 97 ? -3.961 -2.461 23.242 1.00 85.44 97 GLY A C 1
ATOM 735 O O . GLY A 1 97 ? -4.338 -2.671 24.395 1.00 85.44 97 GLY A O 1
ATOM 736 N N . LEU A 1 98 ? -4.778 -1.986 22.298 1.00 81.00 98 LEU A N 1
ATOM 737 C CA . LEU A 1 98 ? -6.211 -1.775 22.491 1.00 81.00 98 LEU A CA 1
ATOM 738 C C . LEU A 1 98 ? -7.024 -2.856 21.772 1.00 81.00 98 LEU A C 1
ATOM 740 O O . LEU A 1 98 ? -6.591 -3.438 20.778 1.00 81.00 98 LEU A O 1
ATOM 744 N N . ALA A 1 99 ? -8.216 -3.142 22.296 1.00 76.56 99 ALA A N 1
ATOM 745 C CA . ALA A 1 99 ? -9.154 -4.033 21.626 1.00 76.56 99 ALA A CA 1
ATOM 746 C C . ALA A 1 99 ? -9.665 -3.383 20.333 1.00 76.56 99 ALA A C 1
ATOM 748 O O . ALA A 1 99 ? -9.918 -2.176 20.302 1.00 76.56 99 ALA A O 1
ATOM 749 N N . SER A 1 100 ? -9.874 -4.192 19.292 1.00 72.69 100 SER A N 1
ATOM 750 C CA . SER A 1 100 ? -10.571 -3.747 18.087 1.00 72.69 100 SER A CA 1
ATOM 751 C C . SER A 1 100 ? -11.947 -3.208 18.468 1.00 72.69 100 SER A C 1
ATOM 753 O O . SER A 1 100 ? -12.736 -3.888 19.128 1.00 72.69 100 SER 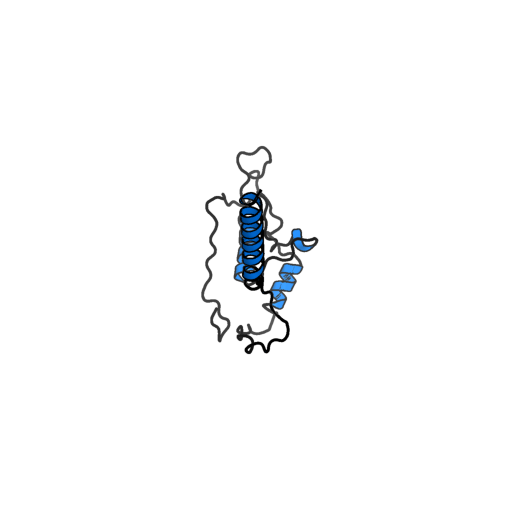A O 1
ATOM 755 N N . VAL A 1 101 ? -12.232 -1.970 18.075 1.00 72.06 101 VAL A N 1
ATOM 756 C CA . VAL A 1 101 ? -13.517 -1.337 18.368 1.00 72.06 101 VAL A CA 1
ATOM 757 C C . VAL A 1 101 ? -14.486 -1.687 17.237 1.00 72.06 101 VAL A C 1
ATOM 759 O O . VAL A 1 101 ? -14.185 -1.391 16.078 1.00 72.06 101 VAL A O 1
ATOM 762 N N . PRO A 1 102 ? -15.646 -2.306 17.522 1.00 70.94 102 PRO A N 1
ATOM 763 C CA . PRO A 1 102 ? -16.647 -2.533 16.493 1.00 70.94 102 PRO A CA 1
ATOM 764 C C . PRO A 1 102 ? -17.090 -1.195 15.899 1.00 70.94 102 PRO A C 1
ATOM 766 O O . PRO A 1 102 ? -17.349 -0.235 16.632 1.00 70.94 102 PRO A O 1
ATOM 769 N N . CYS A 1 103 ? -17.217 -1.133 14.571 1.00 67.06 103 CYS A N 1
ATOM 770 C CA . CYS A 1 103 ? -17.785 0.030 13.899 1.00 67.06 103 CYS A CA 1
ATOM 771 C C . CYS A 1 103 ? -19.246 0.202 14.342 1.00 67.06 103 CYS A C 1
ATOM 773 O O . CYS A 1 103 ? -20.164 -0.380 13.761 1.00 67.06 103 CYS A O 1
ATOM 775 N N . SER A 1 104 ? -19.475 1.006 15.379 1.00 66.69 104 SER A N 1
ATOM 776 C CA . SER A 1 104 ? -20.817 1.453 15.727 1.00 66.69 104 SER A CA 1
ATOM 777 C C . SER A 1 104 ? -21.291 2.372 14.614 1.00 66.69 104 SER A C 1
ATOM 779 O O . SER A 1 104 ? -20.601 3.331 14.261 1.00 66.69 104 SER A O 1
ATOM 781 N N . ALA A 1 105 ? -22.459 2.076 14.039 1.00 57.78 105 ALA A N 1
ATOM 782 C CA . ALA A 1 105 ? -23.105 3.023 13.145 1.00 57.78 105 ALA A CA 1
ATOM 783 C C . ALA A 1 105 ? -23.165 4.371 13.882 1.00 57.78 105 ALA A C 1
ATOM 785 O O . ALA A 1 105 ? -23.603 4.388 15.039 1.00 57.78 105 ALA A O 1
ATOM 786 N N . PRO A 1 106 ? -22.699 5.479 13.276 1.00 57.53 106 PRO A N 1
ATOM 787 C CA . PRO A 1 106 ? -22.857 6.774 13.910 1.00 57.53 106 PRO A CA 1
ATOM 788 C C . PRO A 1 106 ? -24.340 6.948 14.244 1.00 57.53 106 PRO A C 1
ATOM 790 O O . PRO A 1 106 ? -25.201 6.552 13.448 1.00 57.53 106 PRO A O 1
ATOM 793 N N . ALA A 1 107 ? -24.635 7.511 15.421 1.00 57.69 107 ALA A N 1
ATOM 794 C CA . ALA A 1 107 ? -25.991 7.944 15.743 1.00 57.69 107 ALA A CA 1
ATOM 795 C C . ALA A 1 107 ? -26.559 8.699 14.527 1.00 57.69 107 ALA A C 1
ATOM 797 O O . ALA A 1 107 ? -25.778 9.386 13.853 1.00 57.69 107 ALA A O 1
ATOM 798 N N . PRO A 1 108 ? -27.857 8.546 14.191 1.00 54.47 108 PRO A N 1
ATOM 799 C CA . PRO A 1 108 ? -28.451 9.259 13.067 1.00 54.47 108 PRO A CA 1
ATOM 800 C C . PRO A 1 108 ? -28.046 10.724 13.183 1.00 54.47 108 PRO A C 1
ATOM 802 O O . PRO A 1 108 ? -28.361 11.382 14.173 1.00 54.47 108 PRO A O 1
ATOM 805 N N . ARG A 1 109 ? -27.226 11.173 12.228 1.00 52.09 109 ARG A N 1
ATOM 806 C CA . ARG A 1 109 ? -26.615 12.495 12.275 1.00 52.09 109 ARG A CA 1
ATOM 807 C C . ARG A 1 109 ? -27.766 13.498 12.310 1.00 52.09 109 ARG A C 1
ATOM 809 O O . ARG A 1 109 ? -28.536 13.552 11.356 1.00 52.09 109 ARG A O 1
ATOM 816 N N . SER A 1 110 ? -27.902 14.257 13.398 1.00 54.97 110 SER A N 1
ATOM 817 C CA . SER A 1 110 ? -28.551 15.564 13.312 1.00 54.97 110 SER A CA 1
ATOM 818 C C . SER A 1 110 ? -27.785 16.356 12.257 1.00 54.97 110 SER A C 1
ATOM 820 O O . SER A 1 110 ? -26.562 16.236 12.202 1.00 54.97 110 SER A O 1
ATOM 822 N N . ASP A 1 111 ? -28.493 17.087 11.404 1.00 54.81 111 ASP A N 1
ATOM 823 C CA . ASP A 1 111 ? -28.017 17.768 10.192 1.00 54.81 111 ASP A CA 1
ATOM 824 C C . ASP A 1 111 ? -26.937 18.863 10.399 1.00 54.81 111 ASP A C 1
ATOM 826 O O . ASP A 1 111 ? -26.975 19.913 9.766 1.00 54.81 111 ASP A O 1
ATOM 830 N N . GLU A 1 112 ? -25.927 18.638 11.236 1.00 56.31 112 GLU A N 1
ATOM 831 C CA . GLU A 1 112 ? -24.763 19.505 11.385 1.00 56.31 112 GLU A CA 1
ATOM 832 C C . GLU A 1 112 ? -23.523 18.819 10.802 1.00 56.31 112 GLU A C 1
ATOM 834 O O . GLU A 1 112 ? -22.785 18.092 11.459 1.00 56.31 112 GLU A O 1
ATOM 839 N N . GLY A 1 113 ? -23.353 19.033 9.494 1.00 55.78 113 GLY A N 1
ATOM 840 C CA . GLY A 1 113 ? -22.054 19.223 8.844 1.00 55.78 113 GLY A CA 1
ATOM 841 C C . GLY A 1 113 ? -20.958 18.194 9.127 1.00 55.78 113 GLY A C 1
ATOM 842 O O . GLY A 1 113 ? -19.979 18.502 9.794 1.00 55.78 113 GLY A O 1
ATOM 843 N N . GLY A 1 114 ? -21.055 17.007 8.526 1.00 54.59 114 GLY A N 1
ATOM 844 C CA . GLY A 1 114 ? -19.967 16.027 8.557 1.00 54.59 114 GLY A CA 1
ATOM 845 C C . GLY A 1 114 ? -20.190 14.859 7.602 1.00 54.59 114 GLY A C 1
ATOM 846 O O . GLY A 1 114 ? -20.482 13.742 8.031 1.00 54.59 114 GLY A O 1
ATOM 847 N N . GLY A 1 115 ? -20.101 15.112 6.296 1.00 47.62 115 GLY A N 1
ATOM 848 C CA . GLY A 1 115 ? -20.098 14.057 5.283 1.00 47.62 115 GLY A CA 1
ATOM 849 C C . GLY A 1 115 ? -19.928 14.592 3.864 1.00 47.62 115 GLY A C 1
ATOM 850 O O . GLY A 1 115 ? -20.709 15.433 3.420 1.00 47.62 115 GLY A O 1
ATOM 851 N N . CYS A 1 116 ? -18.938 14.068 3.138 1.00 50.75 116 CYS A N 1
ATOM 852 C CA . CYS A 1 116 ? -18.783 14.278 1.702 1.00 50.75 116 CYS A CA 1
ATOM 853 C C . CYS A 1 116 ? -20.000 13.706 0.962 1.00 50.75 116 CYS A C 1
ATOM 855 O O . CYS A 1 116 ? -20.189 12.493 0.882 1.00 50.75 116 CYS A O 1
ATOM 857 N N . ARG A 1 117 ? -20.838 14.587 0.412 1.00 51.03 117 ARG A N 1
ATOM 858 C CA . ARG A 1 117 ? -21.886 14.233 -0.546 1.00 51.03 117 ARG A CA 1
ATOM 859 C C . ARG A 1 117 ? -21.605 14.946 -1.863 1.00 51.03 117 ARG A C 1
ATOM 861 O O . ARG A 1 117 ? -21.763 16.159 -1.956 1.00 51.03 117 ARG A O 1
ATOM 868 N N . GLY A 1 118 ? -21.278 14.185 -2.902 1.00 49.81 118 GLY A N 1
ATOM 869 C CA . GLY A 1 118 ? -21.417 14.634 -4.284 1.00 49.81 118 GLY A CA 1
ATOM 870 C C . GLY A 1 118 ? -22.893 14.655 -4.674 1.00 49.81 118 GLY A C 1
ATOM 871 O O . GLY A 1 118 ? -23.352 13.774 -5.391 1.00 49.81 118 GLY A O 1
ATOM 872 N N . THR A 1 119 ? -23.676 15.620 -4.184 1.00 49.28 119 THR A N 1
ATOM 873 C CA . THR A 1 119 ? -25.000 15.872 -4.766 1.00 49.28 119 THR A CA 1
ATOM 874 C C . THR A 1 119 ? -24.819 16.855 -5.909 1.00 49.28 119 THR A C 1
ATOM 876 O O . THR A 1 119 ? -24.733 18.064 -5.689 1.00 49.28 119 THR A O 1
ATOM 879 N N . GLY A 1 120 ? -24.788 16.346 -7.139 1.00 45.88 120 GLY A N 1
ATOM 880 C CA . GLY A 1 120 ? -25.178 17.147 -8.289 1.00 45.88 120 GLY A CA 1
ATOM 881 C C . GLY A 1 120 ? -26.622 17.590 -8.076 1.00 45.88 120 GLY A C 1
ATOM 882 O O . GLY A 1 120 ? -27.552 16.821 -8.312 1.00 45.88 120 GLY A O 1
ATOM 883 N N . LYS A 1 121 ? -26.823 18.811 -7.572 1.00 42.12 121 LYS A N 1
ATOM 884 C CA . LYS A 1 121 ? -28.135 19.452 -7.613 1.00 42.12 121 LYS A CA 1
ATOM 885 C C . LYS A 1 121 ? -28.428 19.745 -9.081 1.00 42.12 121 LYS A C 1
ATOM 887 O O . LYS A 1 121 ? -27.942 20.726 -9.632 1.00 42.12 121 LYS A O 1
ATOM 892 N N . LEU A 1 122 ? -29.204 18.882 -9.727 1.00 46.00 122 LEU A N 1
ATOM 893 C CA . LEU A 1 122 ? -29.954 19.298 -10.902 1.00 46.00 122 LEU A CA 1
ATOM 894 C C . LEU A 1 122 ? -31.075 20.197 -10.383 1.00 46.00 122 LEU A C 1
ATOM 896 O O . LEU A 1 122 ? -32.080 19.708 -9.870 1.00 46.00 122 LEU A O 1
ATOM 900 N N . ASP A 1 123 ? -30.877 21.511 -10.478 1.00 46.06 123 ASP A N 1
ATOM 901 C CA . ASP A 1 123 ? -31.933 22.506 -10.294 1.00 46.06 123 ASP A CA 1
ATOM 902 C C . ASP A 1 123 ? -33.004 22.302 -11.380 1.00 46.06 123 ASP A C 1
ATOM 904 O O . ASP A 1 123 ? -33.057 22.982 -12.405 1.00 46.06 123 ASP A O 1
ATOM 908 N N . ALA A 1 124 ? -33.902 21.344 -11.151 1.00 51.62 124 ALA A N 1
ATOM 909 C CA . ALA A 1 124 ? -35.075 21.091 -11.985 1.00 51.62 124 ALA A CA 1
ATOM 910 C C . ALA A 1 124 ? -36.135 22.213 -11.876 1.00 51.62 124 ALA A C 1
ATOM 912 O O . ALA A 1 124 ? -37.184 22.143 -12.513 1.00 51.62 124 ALA A O 1
ATOM 913 N N . GLY A 1 125 ? -35.870 23.265 -11.092 1.00 51.00 125 GLY A N 1
ATOM 914 C CA . GLY A 1 125 ? -36.811 24.351 -10.810 1.00 51.00 125 GLY A CA 1
ATOM 915 C C . GLY A 1 125 ? -36.749 25.558 -11.751 1.00 51.00 125 GLY A C 1
ATOM 916 O O . GLY A 1 125 ? -37.689 26.347 -11.759 1.00 51.00 125 GLY A O 1
ATOM 917 N N . MET A 1 126 ? -35.700 25.719 -12.571 1.00 53.00 126 MET A N 1
ATOM 918 C CA . MET A 1 126 ? -35.497 26.958 -13.354 1.00 53.00 126 MET A CA 1
ATOM 919 C C . MET A 1 126 ? -35.661 26.801 -14.878 1.00 53.00 126 MET A C 1
ATOM 921 O O . MET A 1 126 ? -35.356 27.723 -15.633 1.00 53.00 126 MET A O 1
ATOM 925 N N . SER A 1 127 ? -36.155 25.653 -15.357 1.00 56.38 127 SER A N 1
ATOM 926 C CA . SER A 1 127 ? -36.193 25.347 -16.803 1.00 56.38 127 SER A CA 1
ATOM 927 C C . SER A 1 127 ? -37.570 25.446 -17.471 1.00 56.38 127 SER A C 1
ATOM 929 O O . SER A 1 127 ? -37.647 25.486 -18.695 1.00 56.38 127 SER A O 1
ATOM 931 N N . LEU A 1 128 ? -38.676 25.542 -16.728 1.00 51.44 128 LEU A N 1
ATOM 932 C CA . LEU A 1 128 ? -40.010 25.637 -17.351 1.00 51.44 128 LEU A CA 1
ATOM 933 C C . LEU A 1 128 ? -40.393 27.071 -17.760 1.00 51.44 128 LEU A C 1
ATOM 935 O O . LEU A 1 128 ? -41.052 27.266 -18.783 1.00 51.44 128 LEU A O 1
ATOM 939 N N . LEU A 1 129 ? -39.934 28.090 -17.026 1.00 52.59 129 LEU A N 1
ATOM 940 C CA . LEU A 1 129 ? -40.265 29.492 -17.324 1.00 52.59 129 LEU A CA 1
ATOM 941 C C . LEU A 1 129 ? -39.476 30.053 -18.521 1.00 52.59 129 LEU A C 1
ATOM 943 O O . LEU A 1 129 ? -40.005 30.857 -19.291 1.00 52.59 129 LEU A O 1
ATOM 947 N N . THR A 1 130 ? -38.240 29.597 -18.737 1.00 57.56 130 THR A N 1
ATOM 948 C CA . THR A 1 130 ? -37.378 30.058 -19.840 1.00 57.56 130 THR A CA 1
ATOM 949 C C . THR A 1 130 ? -37.805 29.485 -21.197 1.00 57.56 130 THR A C 1
ATOM 951 O O . THR A 1 130 ? -37.783 30.203 -22.203 1.00 57.56 130 THR A O 1
ATOM 954 N N . VAL A 1 131 ? -38.286 28.237 -21.235 1.00 64.69 131 VAL A N 1
ATOM 955 C CA . VAL A 1 131 ? -38.824 27.597 -22.453 1.00 64.69 131 VAL A CA 1
ATOM 956 C C . VAL A 1 131 ? -40.170 28.210 -22.864 1.00 64.69 131 VAL A C 1
ATOM 958 O O . VAL A 1 131 ? -40.392 28.505 -24.041 1.00 64.69 131 VAL A O 1
ATOM 961 N N . ALA A 1 132 ? -41.059 28.494 -21.906 1.00 66.44 132 ALA A N 1
ATOM 962 C CA . ALA A 1 132 ? -42.351 29.118 -22.199 1.00 66.44 132 ALA A CA 1
ATOM 963 C C . ALA A 1 132 ? -42.202 30.553 -22.750 1.00 66.44 132 ALA A C 1
ATOM 965 O O . ALA A 1 132 ? -42.869 30.924 -23.722 1.00 66.44 132 ALA A O 1
ATOM 966 N N . ALA A 1 133 ? -41.282 31.349 -22.190 1.00 71.94 133 ALA A N 1
ATOM 967 C CA . ALA A 1 133 ? -41.022 32.715 -22.648 1.00 71.94 133 ALA A CA 1
ATOM 968 C C . ALA A 1 133 ? -40.433 32.763 -24.071 1.00 71.94 133 ALA A C 1
ATOM 970 O O . ALA A 1 133 ? -40.822 33.607 -24.886 1.00 71.94 133 ALA A O 1
ATOM 971 N N . SER A 1 134 ? -39.535 31.832 -24.406 1.00 70.06 134 SER A N 1
ATOM 972 C CA . SER A 1 134 ? -38.915 31.761 -25.735 1.00 70.06 134 SER A CA 1
ATOM 973 C C . SER A 1 134 ? -39.899 31.288 -26.817 1.00 70.06 134 SER A C 1
ATOM 975 O O . SER A 1 134 ? -39.936 31.881 -27.901 1.00 70.06 134 SER A O 1
ATOM 977 N N . LEU A 1 135 ? -40.793 30.338 -26.514 1.00 76.56 135 LEU A N 1
ATOM 978 C CA . LEU A 1 135 ? -41.883 29.941 -27.421 1.00 76.56 135 LEU A CA 1
ATOM 979 C C . LEU A 1 135 ? -42.890 31.079 -27.671 1.00 76.56 135 LEU A C 1
ATOM 981 O O . LEU A 1 135 ? -43.293 31.307 -28.817 1.00 76.56 135 LEU A O 1
ATOM 985 N N . PHE A 1 136 ? -43.250 31.853 -26.641 1.00 76.69 136 PHE A N 1
ATOM 986 C CA . PHE A 1 136 ? -44.167 32.992 -26.781 1.00 76.69 136 PHE A CA 1
ATOM 987 C C . PHE A 1 136 ? -43.586 34.121 -27.652 1.00 76.69 136 PHE A C 1
ATOM 989 O O . PHE A 1 136 ? -44.280 34.687 -28.507 1.00 76.69 136 PHE A O 1
ATOM 996 N N . LEU A 1 137 ? -42.292 34.426 -27.498 1.00 75.94 137 LEU A N 1
ATOM 997 C CA . LEU A 1 137 ? -41.602 35.431 -28.315 1.00 75.94 137 LEU A CA 1
ATOM 998 C C . LEU A 1 137 ? -41.489 35.008 -29.788 1.00 75.94 137 LEU A C 1
ATOM 1000 O O . LEU A 1 137 ? -41.674 35.843 -30.682 1.00 75.94 137 LEU A O 1
ATOM 1004 N N . LEU A 1 138 ? -41.255 33.719 -30.060 1.00 75.00 138 LEU A N 1
ATOM 1005 C CA . LEU A 1 138 ? -41.249 33.176 -31.422 1.00 75.00 138 LEU A CA 1
ATOM 1006 C C . LEU A 1 138 ? -42.642 33.242 -32.067 1.00 75.00 138 LEU A C 1
ATOM 1008 O O . LEU A 1 138 ? -42.760 33.670 -33.219 1.00 75.00 138 LEU A O 1
ATOM 1012 N N . PHE A 1 139 ? -43.708 32.933 -31.320 1.00 73.75 139 PHE A N 1
ATOM 1013 C CA . PHE A 1 139 ? -45.086 33.057 -31.810 1.00 73.75 139 PHE A CA 1
ATOM 1014 C C . PHE A 1 139 ? -45.469 34.512 -32.128 1.00 73.75 139 PHE A C 1
ATOM 1016 O O . PHE A 1 139 ? -46.055 34.785 -33.182 1.00 73.75 139 PHE A O 1
ATOM 1023 N N . ARG A 1 140 ? -45.077 35.478 -31.279 1.00 75.69 140 ARG A N 1
ATOM 1024 C CA . ARG A 1 140 ? -45.281 36.917 -31.554 1.00 75.69 140 ARG A CA 1
ATOM 1025 C C . ARG A 1 140 ? -44.504 37.390 -32.780 1.00 75.69 140 ARG A C 1
ATOM 1027 O O . ARG A 1 140 ? -45.044 38.162 -33.573 1.00 75.69 140 ARG A O 1
ATOM 1034 N N . ARG A 1 141 ? -43.262 36.928 -32.967 1.00 70.38 141 ARG A N 1
ATOM 1035 C CA . ARG A 1 141 ? -42.460 37.249 -34.162 1.00 70.38 141 ARG A CA 1
ATOM 1036 C C . ARG A 1 141 ? -43.098 36.708 -35.439 1.00 70.38 141 ARG A C 1
ATOM 1038 O O . ARG A 1 141 ? -43.120 37.424 -36.437 1.00 70.38 141 ARG A O 1
ATOM 1045 N N . ARG A 1 142 ? -43.660 35.496 -35.405 1.00 69.69 142 ARG A N 1
ATOM 1046 C CA . ARG A 1 142 ? -44.327 34.891 -36.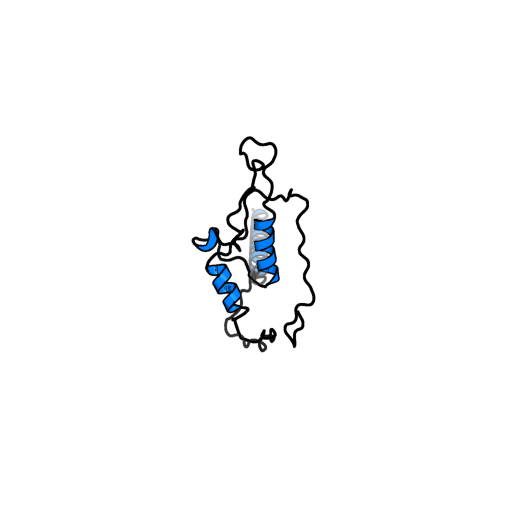568 1.00 69.69 142 ARG A CA 1
ATOM 1047 C C . ARG A 1 142 ? -45.602 35.645 -36.950 1.00 69.69 142 ARG A C 1
ATOM 1049 O O . ARG A 1 142 ? -45.768 35.976 -38.118 1.00 69.69 142 ARG A O 1
ATOM 1056 N N . ARG A 1 143 ? -46.443 36.024 -35.979 1.00 66.69 143 ARG A N 1
ATOM 1057 C CA . ARG A 1 143 ? -47.677 36.792 -36.251 1.00 66.69 143 ARG A CA 1
ATOM 1058 C C . ARG A 1 143 ? -47.418 38.188 -36.825 1.00 66.69 143 ARG A C 1
ATOM 1060 O O . ARG A 1 143 ? -48.168 38.630 -37.682 1.00 66.69 143 ARG A O 1
ATOM 1067 N N . ARG A 1 144 ? -46.332 38.856 -36.422 1.00 61.06 144 ARG A N 1
ATOM 1068 C CA . ARG A 1 144 ? -45.944 40.168 -36.982 1.00 61.06 144 ARG A CA 1
ATOM 1069 C C . ARG A 1 144 ? -45.425 40.104 -38.422 1.00 61.06 144 ARG A C 1
ATOM 1071 O O . ARG A 1 144 ? -45.437 41.123 -39.095 1.00 61.06 144 ARG A O 1
ATOM 1078 N N . ARG A 1 145 ? -44.954 38.942 -38.888 1.00 58.59 145 ARG A N 1
ATOM 1079 C CA . ARG A 1 145 ? -44.505 38.746 -40.279 1.00 58.59 145 ARG A CA 1
ATOM 1080 C C . ARG A 1 145 ? -45.640 38.399 -41.244 1.00 58.59 145 ARG A C 1
ATOM 1082 O O . ARG A 1 145 ? -45.449 38.542 -42.437 1.00 58.59 145 ARG A O 1
ATOM 1089 N N . PHE A 1 146 ? -46.787 37.956 -40.729 1.00 54.72 146 PHE A N 1
ATOM 1090 C CA . PHE A 1 146 ? -47.986 37.666 -41.526 1.00 54.72 146 PHE A CA 1
ATOM 1091 C C . PHE A 1 146 ? -48.919 38.874 -41.690 1.00 54.72 146 PHE A C 1
ATOM 1093 O O . PHE A 1 146 ? -49.901 38.785 -42.415 1.00 54.72 146 PHE A O 1
ATOM 1100 N N . TRP A 1 147 ? -48.615 39.994 -41.028 1.00 53.00 147 TRP A N 1
ATOM 1101 C CA . TRP A 1 147 ? -49.325 41.262 -41.189 1.00 53.00 147 TRP A CA 1
ATOM 1102 C C . TRP A 1 147 ? -48.326 42.353 -41.593 1.00 53.00 147 TRP A C 1
ATOM 1104 O O . TRP A 1 147 ? -47.981 43.236 -40.809 1.00 53.00 147 TRP A O 1
ATOM 1114 N N . LYS A 1 148 ? -47.789 42.209 -42.803 1.00 48.81 148 LYS A N 1
ATOM 1115 C CA . LYS A 1 148 ? -47.126 43.231 -43.614 1.00 48.81 148 LYS A CA 1
ATOM 1116 C C . LYS A 1 148 ? -47.297 42.847 -45.073 1.00 48.81 148 LYS A C 1
ATOM 1118 O O . LYS A 1 148 ? -47.183 41.633 -45.346 1.00 48.81 148 LYS A O 1
#

Sequence (148 aa):
MDRNTGEMLGADILLHERFTFLDAVGGLCDPNGQGRPTDLQNTMTHEVGHMVGLDHPPLDPPFDQSTMAFNSGRCETSKRTLEADDEDGICTVYPSGLASVPCSAPAPRSDEGGGCRGTGKLDAGMSLLTVAASLFLLFRRRRRRFWK